Protein AF-A0A6G3XN66-F1 (afdb_monomer_lite)

Sequence (135 aa):
AALAGAGALPFALERETPLRAGLFRVVPEGGTGPHHDVLLLVLHHIAGDEWSVRPLLDDLAAALAARSDGRAPGWAPLPLQYADHTLRQRELLGDEADEDSEISRQVRYWRDQLAGLPAELPLPLDRPRRPDTGH

Organism: NCBI:txid2706086

Radius of gyration: 23.11 Å; chains: 1; bounding box: 53×37×64 Å

Foldseek 3Di:
DVLVVVQPDDDPVVPDDQKDWDKDWAADPPNPDDIDIDIDIHGDVVVHDPVRVVVVVVVVVQQVVQVVVVHGRPDDDDPDDVVNVVVVVDVQQDDCVDCPGNVVVVVVVVCVVCPPPDPDDPDPDPDDDDPPPDD

InterPro domains:
  IPR001242 Condensation domain [PF00668] (10-132)
  IPR023213 Chloramphenicol acetyltransferase-like domain superfamily [G3DSA:3.30.559.10] (1-135)

pLDDT: mean 90.98, std 9.13, range [38.22, 97.94]

Structure (mmCIF, N/CA/C/O backbone):
data_AF-A0A6G3XN66-F1
#
_entry.id   AF-A0A6G3XN66-F1
#
loop_
_atom_site.group_PDB
_atom_site.id
_atom_site.type_symbol
_atom_site.label_atom_id
_atom_site.label_alt_id
_atom_site.label_comp_id
_atom_site.label_asym_id
_atom_site.label_entity_id
_atom_site.label_seq_id
_atom_site.pdbx_PDB_ins_code
_atom_site.Cartn_x
_atom_site.Cartn_y
_atom_site.Cartn_z
_atom_site.occupancy
_atom_site.B_iso_or_equiv
_atom_site.auth_seq_id
_atom_site.auth_comp_id
_atom_site.auth_asym_id
_atom_site.auth_atom_id
_atom_site.pdbx_PDB_model_num
ATOM 1 N N . ALA A 1 1 ? 4.127 10.641 22.731 1.00 71.69 1 ALA A N 1
ATOM 2 C CA . ALA A 1 1 ? 5.328 9.776 22.680 1.00 71.69 1 ALA A CA 1
ATOM 3 C C . ALA A 1 1 ? 4.991 8.342 22.261 1.00 71.69 1 ALA A C 1
ATOM 5 O O . ALA A 1 1 ? 5.472 7.925 21.219 1.00 71.69 1 ALA A O 1
ATOM 6 N N . ALA A 1 2 ? 4.131 7.616 22.993 1.00 84.38 2 ALA A N 1
ATOM 7 C CA . ALA A 1 2 ? 3.803 6.214 22.685 1.00 84.38 2 ALA A CA 1
ATOM 8 C C . ALA A 1 2 ? 3.208 5.994 21.277 1.00 84.38 2 ALA A C 1
ATOM 10 O O . ALA A 1 2 ? 3.689 5.135 20.546 1.00 84.38 2 ALA A O 1
ATOM 11 N N . LEU A 1 3 ? 2.229 6.814 20.871 1.00 87.31 3 LEU A N 1
ATOM 12 C CA . LEU A 1 3 ? 1.602 6.731 19.543 1.00 87.31 3 LEU A CA 1
ATOM 13 C C . LEU A 1 3 ? 2.620 6.916 18.401 1.00 87.31 3 LEU A C 1
ATOM 15 O O . LEU A 1 3 ? 2.692 6.098 17.491 1.00 87.31 3 LEU A O 1
ATOM 19 N N . ALA A 1 4 ? 3.444 7.966 18.482 1.00 87.56 4 ALA A N 1
ATOM 20 C CA . ALA A 1 4 ? 4.479 8.253 17.487 1.00 87.56 4 ALA A CA 1
ATOM 21 C C . ALA A 1 4 ? 5.556 7.156 17.437 1.00 87.56 4 ALA A C 1
ATOM 23 O O . ALA A 1 4 ? 5.979 6.761 16.356 1.00 87.56 4 ALA A O 1
ATOM 24 N N . GLY A 1 5 ? 5.960 6.629 18.599 1.00 90.75 5 GLY A N 1
ATOM 25 C CA . GLY A 1 5 ? 6.906 5.516 18.676 1.00 90.75 5 GLY A CA 1
ATOM 26 C C . GLY A 1 5 ? 6.376 4.259 17.989 1.00 90.75 5 GLY A C 1
ATOM 27 O O . GLY A 1 5 ? 7.099 3.650 17.211 1.00 90.75 5 GLY A O 1
ATOM 28 N N . ALA A 1 6 ? 5.103 3.914 18.205 1.00 90.62 6 ALA A N 1
ATOM 29 C CA . ALA A 1 6 ? 4.475 2.758 17.568 1.00 90.62 6 ALA A CA 1
ATOM 30 C C . ALA A 1 6 ? 4.406 2.882 16.034 1.00 90.62 6 ALA A C 1
ATOM 32 O O . ALA A 1 6 ? 4.607 1.891 15.336 1.00 90.62 6 ALA A O 1
ATOM 33 N N . GLY A 1 7 ? 4.170 4.092 15.513 1.00 91.69 7 GLY A N 1
ATOM 34 C CA . GLY A 1 7 ? 4.138 4.360 14.071 1.00 91.69 7 GLY A CA 1
ATOM 35 C C . GLY A 1 7 ? 5.496 4.247 13.372 1.00 91.69 7 GLY A C 1
ATOM 36 O O . GLY A 1 7 ? 5.545 3.945 12.186 1.00 91.69 7 GLY A O 1
ATOM 37 N N . ALA A 1 8 ? 6.590 4.472 14.102 1.00 93.19 8 ALA A N 1
ATOM 38 C CA . ALA A 1 8 ? 7.945 4.520 13.550 1.00 93.19 8 ALA A CA 1
ATOM 39 C C . ALA A 1 8 ? 8.707 3.189 13.635 1.00 93.19 8 ALA A C 1
ATOM 41 O O . ALA A 1 8 ? 9.845 3.101 13.174 1.00 93.19 8 ALA A O 1
ATOM 42 N N . LEU A 1 9 ? 8.124 2.159 14.254 1.00 93.81 9 LEU A N 1
ATOM 43 C CA . LEU A 1 9 ? 8.779 0.860 14.338 1.00 93.81 9 LEU A CA 1
ATOM 44 C C . LEU A 1 9 ? 8.962 0.280 12.926 1.00 93.81 9 LEU A C 1
ATOM 46 O O . LEU A 1 9 ? 8.034 0.349 12.122 1.00 93.81 9 LEU A O 1
ATOM 50 N N . PRO A 1 10 ? 10.108 -0.336 12.602 1.00 95.31 10 PRO A N 1
ATOM 51 C CA . PRO A 1 10 ? 10.261 -1.046 11.338 1.00 95.31 10 PRO A CA 1
ATOM 52 C C . PRO A 1 10 ? 9.399 -2.318 11.313 1.00 95.31 10 PRO A C 1
ATOM 54 O O . PRO A 1 10 ? 8.885 -2.751 12.352 1.00 95.31 10 PRO A O 1
ATOM 57 N N . PHE A 1 11 ? 9.237 -2.893 10.122 1.00 97.06 11 PHE A N 1
ATOM 58 C CA . PHE A 1 11 ? 8.658 -4.221 9.909 1.00 97.06 11 PHE A CA 1
ATOM 59 C C . PHE A 1 11 ? 9.766 -5.202 9.528 1.00 97.06 11 PHE A C 1
ATOM 61 O O . PHE A 1 11 ? 10.616 -4.870 8.702 1.00 97.06 11 PHE A O 1
ATOM 68 N N . ALA A 1 12 ? 9.727 -6.413 10.079 1.00 96.44 12 ALA A N 1
ATOM 69 C CA . ALA A 1 12 ? 10.514 -7.534 9.567 1.00 96.44 12 ALA A CA 1
ATOM 70 C C . ALA A 1 12 ? 9.669 -8.307 8.540 1.00 96.44 12 ALA A C 1
ATOM 72 O O . ALA A 1 12 ? 8.986 -9.268 8.897 1.00 96.44 12 ALA A O 1
ATOM 73 N N . LEU A 1 13 ? 9.669 -7.856 7.279 1.00 96.25 13 LEU A N 1
ATOM 74 C CA . LEU A 1 13 ? 8.751 -8.318 6.220 1.00 96.25 13 LEU A CA 1
ATOM 75 C C . LEU A 1 13 ? 8.812 -9.827 5.945 1.00 96.25 13 LEU A C 1
ATOM 77 O O . LEU A 1 13 ? 7.858 -10.410 5.444 1.00 96.25 13 LEU A O 1
ATOM 81 N N . GLU A 1 14 ? 9.913 -10.475 6.305 1.00 96.44 14 GLU A N 1
ATOM 82 C CA . GLU A 1 14 ? 10.118 -11.914 6.151 1.00 96.44 14 GLU A CA 1
ATOM 83 C C . GLU A 1 14 ? 9.311 -12.733 7.168 1.00 96.44 14 GLU A C 1
ATOM 85 O O . GLU A 1 14 ? 9.171 -13.946 7.020 1.00 96.44 14 GLU A O 1
ATOM 90 N N . ARG A 1 15 ? 8.843 -12.099 8.249 1.00 95.94 15 ARG A N 1
ATOM 91 C CA . ARG A 1 15 ? 8.218 -12.770 9.401 1.00 95.94 15 ARG A CA 1
ATOM 92 C C . ARG A 1 15 ? 6.941 -12.097 9.894 1.00 95.94 15 ARG A C 1
ATOM 94 O O . ARG A 1 15 ? 6.222 -12.691 10.693 1.00 95.94 15 ARG A O 1
ATOM 101 N N . GLU A 1 16 ? 6.666 -10.876 9.457 1.00 95.06 16 GLU A N 1
ATOM 102 C CA . GLU A 1 16 ? 5.563 -10.060 9.952 1.00 95.06 16 GLU A CA 1
ATOM 103 C C . GLU A 1 16 ? 4.612 -9.682 8.819 1.00 95.06 16 GLU A C 1
ATOM 105 O O . GLU A 1 16 ? 5.032 -9.288 7.732 1.00 95.06 16 GLU A O 1
ATOM 110 N N . THR A 1 17 ? 3.308 -9.738 9.096 1.00 95.19 17 THR A N 1
ATOM 111 C CA . THR A 1 17 ? 2.303 -9.156 8.205 1.00 95.19 17 THR A CA 1
ATOM 112 C C . THR A 1 17 ? 2.563 -7.647 8.083 1.00 95.19 17 THR A C 1
ATOM 114 O O . THR A 1 17 ? 2.724 -6.986 9.113 1.00 95.19 17 THR A O 1
ATOM 117 N N . PRO A 1 18 ? 2.543 -7.063 6.869 1.00 96.00 18 PRO A N 1
ATOM 118 C CA . PRO A 1 18 ? 2.848 -5.648 6.622 1.00 96.00 18 PRO A CA 1
ATOM 119 C C . PRO A 1 18 ? 1.766 -4.670 7.123 1.00 96.00 18 PRO A C 1
ATOM 121 O O . PRO A 1 18 ? 1.623 -3.577 6.588 1.00 96.00 18 PRO A O 1
ATOM 124 N N . LEU A 1 19 ? 1.004 -5.041 8.152 1.00 95.50 19 LEU A N 1
ATOM 125 C CA . LEU A 1 19 ? -0.029 -4.241 8.794 1.00 95.50 19 LEU A CA 1
ATOM 126 C C . LEU A 1 19 ? 0.067 -4.422 10.312 1.00 95.50 19 LEU A C 1
ATOM 128 O O . LEU A 1 19 ? 0.007 -5.543 10.816 1.00 95.50 19 LEU A O 1
ATOM 132 N N . ARG A 1 20 ? 0.158 -3.317 11.053 1.00 95.75 20 ARG A N 1
ATOM 133 C CA . ARG A 1 20 ? 0.030 -3.294 12.518 1.00 95.75 20 ARG A CA 1
ATOM 134 C C . ARG A 1 20 ? -1.127 -2.406 12.933 1.00 95.75 20 ARG A C 1
ATOM 136 O O . ARG A 1 20 ? -1.316 -1.329 12.374 1.00 95.75 20 ARG A O 1
ATOM 143 N N . ALA A 1 21 ? -1.857 -2.849 13.948 1.00 95.19 21 ALA A N 1
ATOM 144 C CA . ALA A 1 21 ? -2.929 -2.092 14.574 1.00 95.19 21 ALA A CA 1
ATOM 145 C C . ALA A 1 21 ? -2.628 -1.892 16.063 1.00 95.19 21 ALA A C 1
ATOM 147 O O . ALA A 1 21 ? -2.185 -2.821 16.738 1.00 95.19 21 ALA A O 1
ATOM 148 N N . GLY A 1 22 ? -2.880 -0.693 16.582 1.00 94.56 22 GLY A N 1
ATOM 149 C CA . GLY A 1 22 ? -2.762 -0.380 18.004 1.00 94.56 22 GLY A CA 1
ATOM 150 C C . GLY A 1 22 ? -3.921 0.494 18.461 1.00 94.56 22 GLY A C 1
ATOM 151 O O . GLY A 1 22 ? -4.225 1.491 17.815 1.00 94.56 22 GLY A O 1
ATOM 152 N N . LEU A 1 23 ? -4.565 0.132 19.569 1.00 94.75 23 LEU A N 1
ATOM 153 C CA . LEU A 1 23 ? -5.616 0.938 20.185 1.00 94.75 23 LEU A CA 1
ATOM 154 C C . LEU A 1 23 ? -5.049 1.647 21.413 1.00 94.75 23 LEU A C 1
ATOM 156 O O . LEU A 1 23 ? -4.586 1.007 22.357 1.00 94.75 23 LEU A O 1
ATOM 160 N N . PHE A 1 24 ? -5.086 2.972 21.394 1.00 93.62 24 PHE A N 1
ATOM 161 C CA . PHE A 1 24 ? -4.539 3.819 22.442 1.00 93.62 24 PHE A CA 1
ATOM 162 C C . PHE A 1 24 ? -5.669 4.554 23.142 1.00 93.62 24 PHE A C 1
ATOM 164 O O . PHE A 1 24 ? -6.408 5.301 22.508 1.00 93.62 24 PHE A O 1
ATOM 171 N N . ARG A 1 25 ? -5.766 4.395 24.460 1.00 91.81 25 ARG A N 1
ATOM 172 C CA . ARG A 1 25 ? -6.661 5.216 25.272 1.00 91.81 25 ARG A CA 1
ATOM 173 C C . ARG A 1 25 ? -5.987 6.534 25.619 1.00 91.81 25 ARG A C 1
ATOM 175 O O . ARG A 1 25 ? -4.914 6.549 26.220 1.00 91.81 25 ARG A O 1
ATOM 182 N N . VAL A 1 26 ? -6.639 7.632 25.271 1.00 89.88 26 VAL A N 1
ATOM 183 C CA . VAL A 1 26 ? -6.216 8.995 25.578 1.00 89.88 26 VAL A CA 1
ATOM 184 C C . VAL A 1 26 ? -7.018 9.489 26.775 1.00 89.88 26 VAL A C 1
ATOM 186 O O . VAL A 1 26 ? -8.241 9.626 26.724 1.00 89.88 26 VAL A O 1
ATOM 189 N N . VAL A 1 27 ? -6.303 9.733 27.870 1.00 87.56 27 VAL A N 1
ATOM 190 C CA . VAL A 1 27 ? -6.847 10.227 29.136 1.00 87.56 27 VAL A CA 1
ATOM 191 C C . VAL A 1 27 ? -6.464 11.703 29.276 1.00 87.56 27 VAL A C 1
ATOM 193 O O . VAL A 1 27 ? -5.293 12.022 29.065 1.00 87.56 27 VAL A O 1
ATOM 196 N N . PRO A 1 28 ? -7.406 12.603 29.611 1.00 84.56 28 PRO A N 1
ATOM 197 C CA . PRO A 1 28 ? -7.084 14.007 29.830 1.00 84.56 28 PRO A CA 1
ATOM 198 C C . PRO A 1 28 ? -6.147 14.186 31.029 1.00 84.56 28 PRO A C 1
ATOM 200 O O . PRO A 1 28 ? -6.213 13.441 32.013 1.00 84.56 28 PRO A O 1
ATOM 203 N N . GLU A 1 29 ? -5.279 15.195 30.954 1.00 80.44 29 GLU A N 1
ATOM 204 C CA . GLU A 1 29 ? -4.406 15.566 32.067 1.00 80.44 29 GLU A CA 1
ATOM 205 C C . GLU A 1 29 ? -5.251 15.913 33.301 1.00 80.44 29 GLU A C 1
ATOM 207 O O . GLU A 1 29 ? -6.192 16.699 33.230 1.00 80.44 29 GLU A O 1
ATOM 212 N N . GLY A 1 30 ? -4.945 15.276 34.434 1.00 82.38 30 GLY A N 1
ATOM 213 C CA . GLY A 1 30 ? -5.728 15.394 35.669 1.00 82.38 30 GLY A CA 1
ATOM 214 C C . GLY A 1 30 ? -6.810 14.323 35.862 1.00 82.38 30 GLY A C 1
ATOM 215 O O . GLY A 1 30 ? -7.388 14.250 36.942 1.00 82.38 30 GLY A O 1
ATOM 216 N N . GLY A 1 31 ? -7.061 13.453 34.874 1.00 79.00 31 GLY A N 1
ATOM 217 C CA . GLY A 1 31 ? -7.935 12.276 35.015 1.00 79.00 31 GLY A CA 1
ATOM 218 C C . GLY A 1 31 ? -9.436 12.574 35.107 1.00 79.00 31 GLY A C 1
ATOM 219 O O . GLY A 1 31 ? -10.242 11.649 35.175 1.00 79.00 31 GLY A O 1
ATOM 220 N N . THR A 1 32 ? -9.828 13.846 35.077 1.00 76.56 32 THR A N 1
ATOM 221 C CA . THR A 1 32 ? -11.216 14.307 35.121 1.00 76.56 32 THR A CA 1
ATOM 222 C C . THR A 1 32 ? -11.650 14.800 33.743 1.00 76.56 32 THR A C 1
ATOM 224 O O . THR A 1 32 ? -11.349 15.913 33.326 1.00 76.56 32 THR A O 1
ATOM 227 N N . GLY A 1 33 ? -12.364 13.949 33.005 1.00 77.19 33 GLY A N 1
ATOM 228 C CA . GLY A 1 33 ? -12.918 14.275 31.691 1.00 77.19 33 GLY A CA 1
ATOM 229 C C . GLY A 1 33 ? -13.187 13.026 30.849 1.00 77.19 33 GLY A C 1
ATOM 230 O O . GLY A 1 33 ? -12.765 11.932 31.230 1.00 77.19 33 GLY A O 1
ATOM 231 N N . PRO A 1 34 ? -13.895 13.162 29.715 1.00 82.50 34 PRO A N 1
ATOM 232 C CA . PRO A 1 34 ? -14.121 12.047 28.806 1.00 82.50 34 PRO A CA 1
ATOM 233 C C . PRO A 1 34 ? -12.790 11.527 28.250 1.00 82.50 34 PRO A C 1
ATOM 235 O O . PRO A 1 34 ? -11.873 12.295 27.957 1.00 82.50 34 PRO A O 1
ATOM 238 N N . HIS A 1 35 ? -12.683 10.209 28.112 1.00 83.50 35 HIS A N 1
ATOM 239 C CA . HIS A 1 35 ? -11.574 9.576 27.406 1.00 83.50 35 HIS A CA 1
ATOM 240 C C . HIS A 1 35 ? -11.908 9.450 25.922 1.00 83.50 35 HIS A C 1
ATOM 242 O O . HIS A 1 35 ? -13.073 9.295 25.551 1.00 83.50 35 HIS A O 1
ATOM 248 N N . HIS A 1 36 ? -10.875 9.464 25.087 1.00 88.88 36 HIS A N 1
ATOM 249 C CA . HIS A 1 36 ? -10.989 9.153 23.667 1.00 88.88 36 HIS A CA 1
ATOM 250 C C . HIS A 1 36 ? -10.089 7.970 23.343 1.00 88.88 36 HIS A C 1
ATOM 252 O O . HIS A 1 36 ? -8.974 7.889 23.850 1.00 88.88 36 HIS A O 1
ATOM 258 N N . ASP A 1 37 ? -10.555 7.065 22.493 1.00 91.31 37 ASP A N 1
ATOM 259 C CA . ASP A 1 37 ? -9.726 5.978 21.989 1.00 91.31 37 ASP A CA 1
ATOM 260 C C . ASP A 1 37 ? -9.228 6.335 20.578 1.00 91.31 37 ASP A C 1
ATOM 262 O O . ASP A 1 37 ? -9.968 6.872 19.753 1.00 91.31 37 ASP A O 1
ATOM 266 N N . VAL A 1 38 ? -7.954 6.057 20.309 1.00 93.81 38 VAL A N 1
ATOM 267 C CA . VAL A 1 38 ? -7.284 6.295 19.026 1.00 93.81 38 VAL A CA 1
ATOM 268 C C . VAL A 1 38 ? -6.853 4.956 18.453 1.00 93.81 38 VAL A C 1
ATOM 270 O O . VAL A 1 38 ? -6.043 4.252 19.057 1.00 93.81 38 VAL A O 1
ATOM 273 N N . LEU A 1 39 ? -7.367 4.617 17.272 1.00 94.25 39 LEU A N 1
ATOM 274 C CA . LEU A 1 39 ? -6.898 3.473 16.499 1.00 94.25 39 LEU A CA 1
ATOM 275 C C . LEU A 1 39 ? -5.766 3.917 15.566 1.00 94.25 39 LEU A C 1
ATOM 277 O O . LEU A 1 39 ? -5.974 4.719 14.660 1.00 94.25 39 LEU A O 1
ATOM 281 N N . LEU A 1 40 ? -4.575 3.373 15.786 1.00 94.94 40 LEU A N 1
ATOM 282 C CA . LEU A 1 40 ? -3.437 3.484 14.885 1.00 94.94 40 LEU A CA 1
ATOM 283 C C . LEU A 1 40 ? -3.420 2.275 13.952 1.00 94.94 40 LEU A C 1
ATOM 285 O O . LEU A 1 40 ? -3.386 1.142 14.429 1.00 94.94 40 LEU A O 1
ATOM 289 N N . LEU A 1 41 ? -3.367 2.524 12.647 1.00 95.06 41 LEU A N 1
ATOM 290 C CA . LEU A 1 41 ? -3.050 1.524 11.633 1.00 95.06 41 LEU A CA 1
ATOM 291 C C . LEU A 1 41 ? -1.758 1.943 10.938 1.00 95.06 41 LEU A C 1
ATOM 293 O O . LEU A 1 41 ? -1.649 3.070 10.462 1.00 95.06 41 LEU A O 1
ATOM 297 N N . VAL A 1 42 ? -0.785 1.040 10.894 1.00 95.38 42 VAL A N 1
ATOM 298 C CA . VAL A 1 42 ? 0.477 1.230 10.177 1.00 95.38 42 VAL A CA 1
ATOM 299 C C . VAL A 1 42 ? 0.533 0.174 9.088 1.00 95.38 42 VAL A C 1
ATOM 301 O O . VAL A 1 42 ? 0.612 -1.013 9.399 1.00 95.38 42 VAL A O 1
ATOM 304 N N . LEU A 1 43 ? 0.477 0.604 7.832 1.00 95.31 43 LEU A N 1
ATOM 305 C CA . LEU A 1 43 ? 0.584 -0.249 6.652 1.00 95.31 43 LEU A CA 1
ATOM 306 C C . LEU A 1 43 ? 1.949 -0.010 6.006 1.00 95.31 43 LEU A C 1
ATOM 308 O O . LEU A 1 43 ? 2.323 1.133 5.750 1.00 95.31 43 LEU A O 1
ATOM 312 N N . HIS A 1 44 ? 2.707 -1.074 5.763 1.00 95.62 44 HIS A N 1
ATOM 313 C CA . HIS A 1 44 ? 3.936 -0.973 4.988 1.00 95.62 44 HIS A CA 1
ATOM 314 C C . HIS A 1 44 ? 3.584 -0.769 3.5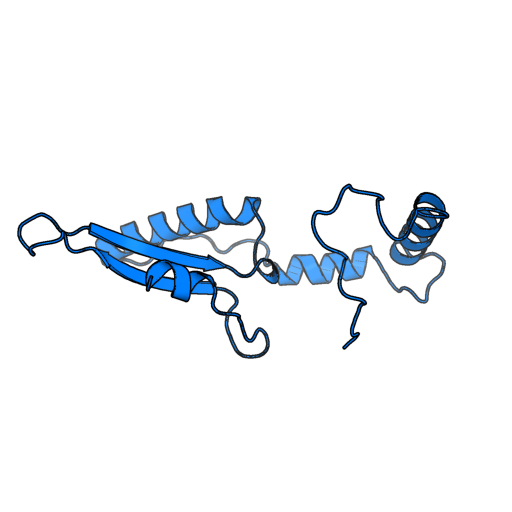08 1.00 95.62 44 HIS A C 1
ATOM 316 O O . HIS A 1 44 ? 2.787 -1.532 2.963 1.00 95.62 44 HIS A O 1
ATOM 322 N N . HIS A 1 45 ? 4.224 0.196 2.837 1.00 95.06 45 HIS A N 1
ATOM 323 C CA . HIS A 1 45 ? 3.921 0.563 1.442 1.00 95.06 45 HIS A CA 1
ATOM 324 C C . HIS A 1 45 ? 4.060 -0.585 0.422 1.00 95.06 45 HIS A C 1
ATOM 326 O O . HIS A 1 45 ? 3.522 -0.517 -0.675 1.00 95.06 45 HIS A O 1
ATOM 332 N N . ILE A 1 46 ? 4.740 -1.676 0.788 1.00 95.06 46 ILE A N 1
ATOM 333 C CA . ILE A 1 46 ? 4.810 -2.898 -0.036 1.00 95.06 46 ILE A CA 1
ATOM 334 C C . ILE A 1 46 ? 3.439 -3.564 -0.242 1.00 95.06 46 ILE A C 1
ATOM 336 O O . ILE A 1 46 ? 3.249 -4.286 -1.213 1.00 95.06 46 ILE A O 1
ATOM 340 N N . ALA A 1 47 ? 2.503 -3.355 0.689 1.00 94.12 47 ALA A N 1
ATOM 341 C CA . ALA A 1 47 ? 1.196 -4.008 0.711 1.00 94.12 47 ALA A CA 1
ATOM 342 C C . ALA A 1 47 ? 0.033 -3.052 0.427 1.00 94.12 47 ALA A C 1
ATOM 344 O O . ALA A 1 47 ? -1.117 -3.485 0.395 1.00 94.12 47 ALA A O 1
ATOM 345 N N . GLY A 1 48 ? 0.313 -1.765 0.236 1.00 92.50 48 GLY A N 1
ATOM 346 C CA . GLY A 1 48 ? -0.694 -0.791 -0.143 1.00 92.50 48 GLY A CA 1
ATOM 347 C C . GLY A 1 48 ? -0.093 0.564 -0.462 1.00 92.50 48 GLY A C 1
ATOM 348 O O . GLY A 1 48 ? 0.940 0.967 0.068 1.00 92.50 48 GLY A O 1
ATOM 349 N N . ASP A 1 49 ? -0.785 1.262 -1.339 1.00 93.31 49 ASP A N 1
ATOM 350 C CA . ASP A 1 49 ? -0.494 2.616 -1.774 1.00 93.31 49 ASP A CA 1
ATOM 351 C C . ASP A 1 49 ? -1.537 3.592 -1.210 1.00 93.31 49 ASP A C 1
ATOM 353 O O . ASP A 1 49 ? -2.417 3.238 -0.416 1.00 93.31 49 ASP A O 1
ATOM 357 N N . GLU A 1 50 ? -1.450 4.848 -1.626 1.00 89.44 50 GLU A N 1
ATOM 358 C CA . GLU A 1 50 ? -2.377 5.901 -1.230 1.00 89.44 50 GLU A CA 1
ATOM 359 C C . GLU A 1 50 ? -3.818 5.596 -1.664 1.00 89.44 50 GLU A C 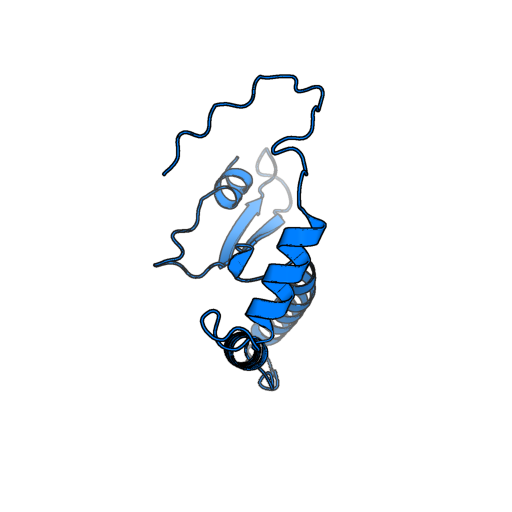1
ATOM 361 O O . GLU A 1 50 ? -4.765 5.993 -0.980 1.00 89.44 50 GLU A O 1
ATOM 366 N N . TRP A 1 51 ? -4.003 4.858 -2.765 1.00 91.50 51 TRP A N 1
ATOM 367 C CA . TRP A 1 51 ? -5.328 4.445 -3.227 1.00 91.50 51 TRP A CA 1
ATOM 368 C C . TRP A 1 51 ? -5.919 3.362 -2.323 1.00 91.50 51 TRP A C 1
ATOM 370 O O . TRP A 1 51 ? -7.118 3.369 -2.045 1.00 91.50 51 TRP A O 1
ATOM 380 N N . SER A 1 52 ? -5.077 2.466 -1.813 1.00 91.62 52 SER A N 1
ATOM 381 C CA . SER A 1 52 ? -5.450 1.330 -0.967 1.00 91.62 52 SER A CA 1
ATOM 382 C C . SER A 1 52 ? -5.934 1.738 0.430 1.00 91.62 52 SER A C 1
ATOM 384 O O . SER A 1 52 ? -6.660 0.981 1.076 1.00 91.62 52 SER A O 1
ATOM 386 N N . VAL A 1 53 ? -5.603 2.946 0.902 1.00 89.88 53 VAL A N 1
ATOM 387 C CA . VAL A 1 53 ? -6.013 3.420 2.238 1.00 89.88 53 VAL A CA 1
ATOM 388 C C . VAL A 1 53 ? -7.531 3.543 2.358 1.00 89.88 53 VAL A C 1
ATOM 390 O O . VAL A 1 53 ? -8.109 3.139 3.366 1.00 89.88 53 VAL A O 1
ATOM 393 N N . ARG A 1 54 ? -8.200 4.092 1.339 1.00 92.00 54 ARG A N 1
ATOM 394 C CA . ARG A 1 54 ? -9.653 4.288 1.378 1.00 92.00 54 ARG A CA 1
ATOM 395 C C . ARG A 1 54 ? -10.443 2.969 1.480 1.00 92.00 54 ARG A C 1
ATOM 397 O O . ARG A 1 54 ? -11.216 2.860 2.431 1.00 92.00 54 ARG A O 1
ATOM 404 N N . PRO A 1 55 ? -10.263 1.973 0.587 1.00 94.06 55 PRO A N 1
ATOM 405 C CA . PRO A 1 55 ? -10.983 0.706 0.684 1.00 94.06 55 PRO A CA 1
ATOM 406 C C . PRO A 1 55 ? -10.663 -0.045 1.982 1.00 94.06 55 PRO A C 1
ATOM 408 O O . PRO A 1 55 ? -11.572 -0.602 2.584 1.00 94.06 55 PRO A O 1
ATOM 411 N N . LEU A 1 56 ? -9.423 0.024 2.487 1.00 93.44 56 LEU A N 1
ATOM 412 C CA . LEU A 1 56 ? -9.070 -0.556 3.787 1.00 93.44 56 LEU A CA 1
ATOM 413 C C . LEU A 1 56 ? -9.925 0.012 4.932 1.00 93.44 56 LEU A C 1
ATOM 415 O O . LEU A 1 56 ? -10.399 -0.737 5.788 1.00 93.44 56 LEU A O 1
ATOM 419 N N . LEU A 1 57 ? -10.104 1.334 4.974 1.00 94.50 57 LEU A N 1
ATOM 420 C CA . LEU A 1 57 ? -10.896 1.988 6.017 1.00 94.50 57 LEU A CA 1
ATOM 421 C C . LEU A 1 57 ? -12.397 1.723 5.857 1.00 94.50 57 LEU A C 1
ATOM 423 O O . LEU A 1 57 ? -13.080 1.521 6.862 1.00 94.50 57 LEU A O 1
ATOM 427 N N . ASP A 1 58 ? -12.897 1.693 4.621 1.00 94.75 58 ASP A N 1
ATOM 428 C CA . ASP A 1 58 ? -14.298 1.379 4.332 1.00 94.75 58 ASP A CA 1
ATOM 429 C C . ASP A 1 58 ? -14.628 -0.072 4.745 1.00 94.75 58 ASP A C 1
ATOM 431 O O . ASP A 1 58 ? -15.623 -0.311 5.439 1.00 94.75 58 ASP A O 1
ATOM 435 N N . ASP A 1 59 ? -13.751 -1.030 4.427 1.00 95.38 59 ASP A N 1
ATOM 436 C CA . ASP A 1 59 ? -13.878 -2.425 4.858 1.00 95.38 59 ASP A CA 1
ATOM 437 C C . ASP A 1 59 ? -13.780 -2.543 6.383 1.00 95.38 59 ASP A C 1
ATOM 439 O O . ASP A 1 59 ? -14.607 -3.198 7.022 1.00 95.38 59 ASP A O 1
ATOM 443 N N . LEU A 1 60 ? -12.833 -1.854 7.021 1.00 95.56 60 LEU A N 1
ATOM 444 C CA . LEU A 1 60 ? -12.740 -1.859 8.479 1.00 95.56 60 LEU A CA 1
ATOM 445 C C . LEU A 1 60 ? -14.023 -1.329 9.136 1.00 95.56 60 LEU A C 1
ATOM 447 O O . LEU A 1 60 ? -14.522 -1.941 10.082 1.00 95.56 60 LEU A O 1
ATOM 451 N N . ALA A 1 61 ? -14.586 -0.232 8.628 1.00 95.06 61 ALA A N 1
ATOM 452 C CA . ALA A 1 61 ? -15.836 0.327 9.133 1.00 95.06 61 ALA A CA 1
ATOM 453 C C . ALA A 1 61 ? -17.006 -0.657 8.966 1.00 95.06 61 ALA A C 1
ATOM 455 O O . ALA A 1 61 ? -17.761 -0.891 9.915 1.00 95.06 61 ALA A O 1
ATOM 456 N N . ALA A 1 62 ? -17.126 -1.293 7.796 1.00 96.19 62 ALA A N 1
ATOM 457 C CA . ALA A 1 62 ? -18.142 -2.312 7.540 1.00 96.19 62 ALA A CA 1
ATOM 458 C C . ALA A 1 62 ? -17.992 -3.523 8.477 1.00 96.19 62 ALA A C 1
ATOM 460 O O . ALA A 1 62 ? -18.984 -4.044 9.000 1.00 96.19 62 ALA A O 1
ATOM 461 N N . ALA A 1 63 ? -16.753 -3.951 8.732 1.00 96.75 63 ALA A N 1
ATOM 462 C CA . ALA A 1 63 ? -16.467 -5.053 9.633 1.00 96.75 63 ALA A CA 1
ATOM 463 C C . ALA A 1 63 ? -16.790 -4.709 11.091 1.00 96.75 63 ALA A C 1
ATOM 465 O O . ALA A 1 63 ? -17.416 -5.516 11.779 1.00 96.75 63 ALA A O 1
ATOM 466 N N . LEU A 1 64 ? -16.421 -3.511 11.553 1.00 95.00 64 LEU A N 1
ATOM 467 C CA . LEU A 1 64 ? -16.734 -3.032 12.900 1.00 95.00 64 LEU A CA 1
ATOM 468 C C . LEU A 1 64 ? -18.246 -2.934 13.131 1.00 95.00 64 LEU A C 1
ATOM 470 O O . LEU A 1 64 ? -18.729 -3.382 14.173 1.00 95.00 64 LEU A O 1
ATOM 474 N N . ALA A 1 65 ? -19.004 -2.429 12.153 1.00 95.94 65 ALA A N 1
ATOM 475 C CA . ALA A 1 65 ? -20.463 -2.366 12.232 1.00 95.94 65 ALA A CA 1
ATOM 476 C C . ALA A 1 65 ? -21.081 -3.771 12.328 1.00 95.94 65 ALA A C 1
ATOM 478 O O . ALA A 1 65 ? -21.859 -4.051 13.235 1.00 95.94 65 ALA A O 1
ATOM 479 N N . ALA A 1 66 ? -20.672 -4.696 11.452 1.00 97.00 66 ALA A N 1
ATOM 480 C CA . ALA A 1 66 ? -21.171 -6.070 11.482 1.00 97.00 66 ALA A CA 1
ATOM 481 C C . ALA A 1 66 ? -20.841 -6.793 12.797 1.00 97.00 66 ALA A C 1
ATOM 483 O O . ALA A 1 66 ? -21.685 -7.494 13.354 1.00 97.00 66 ALA A O 1
ATOM 484 N N . ARG A 1 67 ? -19.625 -6.606 13.317 1.00 96.56 67 ARG A N 1
ATOM 485 C CA . ARG A 1 67 ? -19.192 -7.244 14.564 1.00 96.56 67 ARG A CA 1
ATOM 486 C C . ARG A 1 67 ? -19.876 -6.656 15.795 1.00 96.56 67 ARG A C 1
ATOM 488 O O . ARG A 1 67 ? -20.143 -7.413 16.723 1.00 96.56 67 ARG A O 1
ATOM 495 N N . SER A 1 68 ? -20.220 -5.368 15.781 1.00 96.88 68 SER A N 1
ATOM 496 C CA . SER A 1 68 ? -21.024 -4.733 16.839 1.00 96.88 68 SER A CA 1
ATOM 497 C C . SER A 1 68 ? -22.429 -5.336 16.950 1.00 96.88 68 SER A C 1
ATOM 499 O O . SER A 1 68 ? -22.965 -5.441 18.048 1.00 96.88 68 SER A O 1
ATOM 501 N N . ASP A 1 69 ? -22.976 -5.827 15.835 1.00 96.25 69 ASP A N 1
ATOM 502 C CA . ASP A 1 69 ? -24.254 -6.548 15.780 1.00 96.25 69 ASP A CA 1
ATOM 503 C C . ASP A 1 69 ? -24.111 -8.065 16.055 1.00 96.25 69 ASP A C 1
ATOM 505 O O . ASP A 1 69 ? -25.060 -8.828 15.875 1.00 96.25 69 ASP A O 1
ATOM 509 N N . GLY A 1 70 ? -22.917 -8.550 16.422 1.00 96.81 70 GLY A N 1
ATOM 510 C CA . GLY A 1 70 ? -22.664 -9.972 16.689 1.00 96.81 70 GLY A CA 1
ATOM 511 C C . GLY A 1 70 ? -22.621 -10.873 15.447 1.00 96.81 70 GLY A C 1
ATOM 512 O O . GLY A 1 70 ? -22.652 -12.097 15.571 1.00 96.81 70 GLY A O 1
ATOM 513 N N . ARG A 1 71 ? -22.524 -10.301 14.242 1.00 97.12 71 ARG A N 1
ATOM 514 C CA . ARG A 1 71 ? -22.495 -11.036 12.964 1.00 97.12 71 ARG A CA 1
ATOM 515 C C . ARG A 1 71 ? -21.150 -10.896 12.251 1.00 97.12 71 ARG A C 1
ATOM 517 O O . ARG A 1 71 ? -20.280 -10.116 12.635 1.00 97.12 71 ARG A O 1
ATOM 524 N N . ALA A 1 72 ? -20.940 -11.712 11.222 1.00 94.56 72 ALA A N 1
ATOM 525 C CA . ALA A 1 72 ? -19.781 -11.584 10.341 1.00 94.56 72 ALA A CA 1
ATOM 526 C C . ALA A 1 72 ? -20.005 -10.505 9.263 1.00 94.56 72 ALA A C 1
ATOM 528 O O . ALA A 1 72 ? -21.157 -10.266 8.885 1.00 94.56 72 ALA A O 1
ATOM 529 N N . PRO A 1 73 ? -18.936 -9.857 8.758 1.00 94.12 73 PRO A N 1
ATOM 530 C CA . PRO A 1 73 ? -19.027 -8.995 7.582 1.00 94.12 73 PRO A CA 1
ATOM 531 C C . PRO A 1 73 ? -19.510 -9.813 6.375 1.00 94.12 73 PRO A C 1
ATOM 533 O O . PRO A 1 73 ? -19.038 -10.925 6.151 1.00 94.12 73 PRO A O 1
ATOM 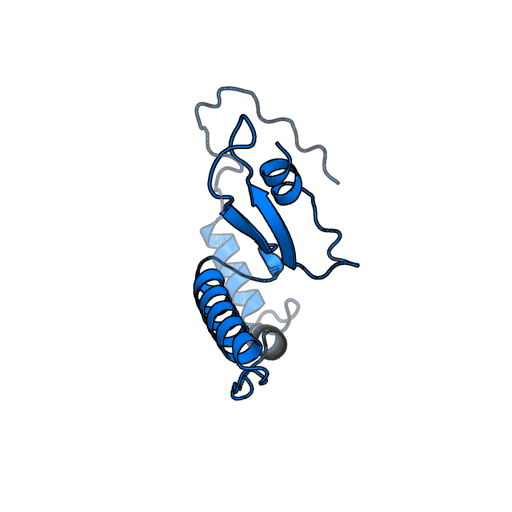536 N N . GLY A 1 74 ? -20.470 -9.281 5.619 1.00 92.19 74 GLY A N 1
ATOM 537 C CA . GLY A 1 74 ? -21.121 -9.974 4.501 1.00 92.19 74 GLY A CA 1
ATOM 538 C C . GLY A 1 74 ? -20.496 -9.652 3.145 1.00 92.19 74 GLY A C 1
ATOM 539 O O . GLY A 1 74 ? -21.214 -9.240 2.239 1.00 92.19 74 GLY A O 1
ATOM 540 N N . TRP A 1 75 ? -19.173 -9.757 3.017 1.00 92.31 75 TRP A N 1
ATOM 541 C CA . TRP A 1 75 ? -18.482 -9.422 1.770 1.00 92.31 75 TRP A CA 1
ATOM 542 C C . TRP A 1 75 ? -18.590 -10.538 0.736 1.00 92.31 75 TRP A C 1
ATOM 544 O O . TRP A 1 75 ? -18.479 -11.721 1.061 1.00 92.31 75 TRP A O 1
ATOM 554 N N . ALA A 1 76 ? -18.755 -10.147 -0.526 1.00 91.00 76 ALA A N 1
ATOM 555 C CA . ALA A 1 76 ? -18.488 -11.049 -1.631 1.00 91.00 76 ALA A CA 1
ATOM 556 C C . ALA A 1 76 ? -16.964 -11.245 -1.755 1.00 91.00 76 ALA A C 1
ATOM 558 O O . ALA A 1 76 ? -16.221 -10.274 -1.585 1.00 91.00 76 ALA A O 1
ATOM 559 N N . PRO A 1 77 ? -16.481 -12.461 -2.058 1.00 89.94 77 PRO A N 1
ATOM 560 C CA . PRO A 1 77 ? -15.070 -12.677 -2.346 1.00 89.94 77 PRO A CA 1
ATOM 561 C C . PRO A 1 77 ? -14.597 -11.755 -3.474 1.00 89.94 77 PRO A C 1
ATOM 563 O O . PRO A 1 77 ? -15.294 -11.597 -4.479 1.00 89.94 77 PRO A O 1
ATOM 566 N N . LEU A 1 78 ? -13.411 -11.162 -3.319 1.00 91.00 78 LEU A N 1
ATOM 567 C CA . LEU A 1 78 ? -12.815 -10.363 -4.386 1.00 91.00 78 LEU A CA 1
ATOM 568 C C . LEU A 1 78 ? -12.526 -11.269 -5.594 1.00 91.00 78 LEU A C 1
ATOM 570 O O . LEU A 1 78 ? -11.931 -12.335 -5.414 1.00 91.00 78 L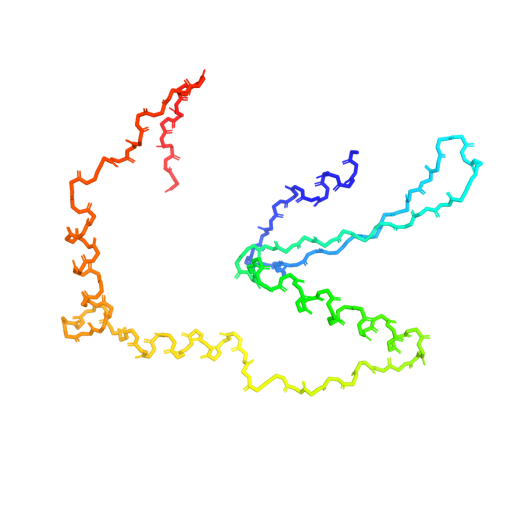EU A O 1
ATOM 574 N N . PRO A 1 79 ? -12.899 -10.856 -6.818 1.00 90.19 79 PRO A N 1
ATOM 575 C CA . PRO A 1 79 ? -12.709 -11.674 -8.015 1.00 90.19 79 PRO A CA 1
ATOM 576 C C . PRO A 1 79 ? -11.233 -11.843 -8.395 1.00 90.19 79 PRO A C 1
ATOM 578 O O . PRO A 1 79 ? -10.909 -12.725 -9.183 1.00 90.19 79 PRO A O 1
ATOM 581 N N . LEU A 1 80 ? -10.358 -10.982 -7.868 1.00 90.75 80 LEU A N 1
ATOM 582 C CA . LEU A 1 80 ? -8.916 -11.003 -8.080 1.00 90.75 80 LEU A CA 1
ATOM 583 C C . LEU A 1 80 ? -8.203 -10.723 -6.761 1.00 90.75 80 LEU A C 1
ATOM 585 O O . LEU A 1 80 ? -8.620 -9.861 -5.985 1.00 90.75 80 LEU A O 1
ATOM 589 N N . GLN A 1 81 ? -7.108 -11.437 -6.540 1.00 93.25 81 GLN A N 1
ATOM 590 C CA . GLN A 1 81 ? -6.145 -11.183 -5.480 1.00 93.25 81 GLN A CA 1
ATOM 591 C C . GLN A 1 81 ? -4.906 -10.492 -6.054 1.00 93.25 81 GLN A C 1
ATOM 593 O O . GLN A 1 81 ? -4.620 -10.564 -7.250 1.00 93.25 81 GLN A O 1
ATOM 598 N N . TYR A 1 82 ? -4.112 -9.857 -5.189 1.00 92.06 82 TYR A N 1
ATOM 599 C CA . TYR A 1 82 ? -2.854 -9.236 -5.617 1.00 92.06 82 TYR A CA 1
ATOM 600 C C . TYR A 1 82 ? -1.882 -10.255 -6.242 1.00 92.06 82 TYR A C 1
ATOM 602 O O . TYR A 1 82 ? -1.164 -9.928 -7.182 1.00 92.06 82 TYR A O 1
ATOM 610 N N . ALA A 1 83 ? -1.916 -11.517 -5.798 1.00 93.44 83 ALA A N 1
ATOM 611 C CA . ALA A 1 83 ? -1.145 -12.601 -6.411 1.00 93.44 83 ALA A CA 1
ATOM 612 C C . ALA A 1 83 ? -1.518 -12.843 -7.887 1.00 93.44 83 ALA A C 1
ATOM 614 O O . ALA A 1 83 ? -0.647 -13.113 -8.709 1.00 93.44 83 ALA A O 1
ATOM 615 N N . ASP A 1 84 ? -2.794 -12.691 -8.252 1.00 94.25 84 ASP A N 1
ATOM 616 C CA . ASP A 1 84 ? -3.227 -12.831 -9.647 1.00 94.25 84 ASP A CA 1
ATOM 617 C C . ASP A 1 84 ? -2.692 -11.674 -10.498 1.00 94.25 84 ASP A C 1
ATOM 619 O O . ASP A 1 84 ? -2.284 -11.867 -11.644 1.00 94.25 84 ASP A O 1
ATOM 623 N N . HIS A 1 85 ? -2.653 -10.466 -9.922 1.00 90.38 85 HIS A N 1
ATOM 624 C CA . HIS A 1 85 ? -2.039 -9.308 -10.565 1.00 90.38 85 HIS A CA 1
ATOM 625 C C . HIS A 1 85 ? -0.545 -9.542 -10.819 1.00 90.38 85 HIS A C 1
ATOM 627 O O . HIS A 1 85 ? -0.081 -9.292 -11.929 1.00 90.38 85 HIS A O 1
ATOM 633 N N . THR A 1 86 ? 0.216 -10.023 -9.830 1.00 92.69 86 THR A N 1
ATOM 634 C CA . THR A 1 86 ? 1.669 -10.219 -9.984 1.00 92.69 86 THR A CA 1
ATOM 635 C C . THR A 1 86 ? 2.005 -11.324 -10.983 1.00 92.69 86 THR A C 1
ATOM 637 O O . THR A 1 86 ? 2.928 -11.163 -11.782 1.00 92.69 86 THR A O 1
ATOM 640 N N . LEU A 1 87 ? 1.230 -12.411 -11.009 1.00 95.00 87 LEU A N 1
ATOM 641 C CA . LEU A 1 87 ? 1.381 -13.461 -12.017 1.00 95.00 87 LEU A CA 1
ATOM 642 C C . LEU A 1 87 ? 1.087 -12.934 -13.424 1.00 95.00 87 LEU A C 1
ATOM 644 O O . LEU A 1 87 ? 1.918 -13.102 -14.316 1.00 95.00 87 LEU A O 1
ATOM 648 N N . ARG A 1 88 ? -0.026 -12.210 -13.602 1.00 94.00 88 ARG A N 1
ATOM 649 C CA . ARG A 1 88 ? -0.365 -11.577 -14.884 1.00 94.00 88 ARG A CA 1
ATOM 650 C C . ARG A 1 88 ? 0.700 -10.575 -15.322 1.00 94.00 88 ARG A C 1
ATOM 652 O O . ARG A 1 88 ? 1.046 -10.531 -16.495 1.00 94.00 88 ARG A O 1
ATOM 659 N N . GLN A 1 89 ? 1.220 -9.763 -14.404 1.00 94.94 89 GLN A N 1
ATOM 660 C CA . GLN A 1 89 ? 2.272 -8.798 -14.717 1.00 94.94 89 GLN A CA 1
ATOM 661 C C . GLN A 1 89 ? 3.522 -9.505 -15.248 1.00 94.94 89 GLN A C 1
ATOM 663 O O . GLN A 1 89 ? 4.069 -9.082 -16.262 1.00 94.94 89 GLN A O 1
ATOM 668 N N . ARG A 1 90 ? 3.942 -10.603 -14.608 1.00 93.88 90 ARG A N 1
ATOM 669 C CA . ARG A 1 90 ? 5.081 -11.404 -15.068 1.00 93.88 90 ARG A CA 1
ATOM 670 C C . ARG A 1 90 ? 4.840 -11.999 -16.456 1.00 93.88 90 ARG A C 1
ATOM 672 O O . ARG A 1 90 ? 5.729 -11.953 -17.295 1.00 93.88 90 ARG A O 1
ATOM 679 N N . GLU A 1 91 ? 3.646 -12.532 -16.702 1.00 94.62 91 GLU A N 1
ATOM 680 C CA . GLU A 1 91 ? 3.266 -13.076 -18.013 1.00 94.62 91 GLU A CA 1
ATOM 681 C C . GLU A 1 91 ? 3.279 -12.008 -19.112 1.00 94.62 91 GLU A C 1
ATOM 683 O O . GLU A 1 91 ? 3.783 -12.260 -20.202 1.00 94.62 91 GLU A O 1
ATOM 688 N N . LEU A 1 92 ? 2.756 -10.813 -18.822 1.00 95.06 92 LEU A N 1
ATOM 689 C CA . LEU A 1 92 ? 2.723 -9.694 -19.767 1.00 95.06 92 LEU A CA 1
ATOM 690 C C . LEU A 1 92 ? 4.118 -9.148 -20.082 1.00 95.06 92 LEU A C 1
ATOM 692 O O . LEU A 1 92 ? 4.375 -8.758 -21.217 1.00 95.06 92 LEU A O 1
ATOM 696 N N . LEU A 1 93 ? 4.992 -9.081 -19.078 1.00 95.88 93 LEU A N 1
ATOM 697 C CA . LEU A 1 93 ? 6.351 -8.564 -19.228 1.00 95.88 93 LEU A CA 1
ATOM 698 C C . LEU A 1 93 ? 7.263 -9.545 -19.976 1.00 95.88 93 LEU A C 1
ATOM 700 O O . LEU A 1 93 ? 8.106 -9.109 -20.759 1.00 95.88 93 LEU A O 1
ATOM 704 N N . GLY A 1 94 ? 7.058 -10.851 -19.795 1.00 95.50 94 GLY A N 1
ATOM 705 C CA . GLY A 1 94 ? 7.878 -11.882 -20.425 1.00 95.50 94 GLY A CA 1
ATOM 706 C C . GLY A 1 94 ? 9.253 -12.034 -19.767 1.00 95.50 94 GLY A C 1
ATOM 707 O O . GLY A 1 94 ? 9.438 -11.692 -18.599 1.00 95.50 94 GLY A O 1
ATOM 708 N N . ASP A 1 95 ? 10.204 -12.599 -20.511 1.00 93.88 95 ASP A N 1
ATOM 709 C CA . ASP A 1 95 ? 11.559 -12.898 -20.034 1.00 93.88 95 ASP A CA 1
ATOM 710 C C . ASP A 1 95 ? 12.539 -11.768 -20.392 1.00 93.88 95 ASP A C 1
ATOM 712 O O . ASP A 1 95 ? 12.573 -11.300 -21.529 1.00 93.88 95 ASP A O 1
ATOM 716 N N . GLU A 1 96 ? 13.371 -11.346 -19.442 1.00 91.56 96 GLU A N 1
ATOM 717 C CA . GLU A 1 96 ? 14.438 -10.362 -19.671 1.00 91.56 96 GLU A CA 1
ATOM 718 C C . GLU A 1 96 ? 15.547 -10.880 -20.598 1.00 91.56 96 GLU A C 1
ATOM 720 O O . GLU A 1 96 ? 16.264 -10.083 -21.201 1.00 91.56 96 GLU A O 1
ATOM 725 N N . ALA A 1 97 ? 15.703 -12.202 -20.721 1.00 94.75 97 ALA A N 1
ATOM 726 C CA . ALA A 1 97 ? 16.663 -12.816 -21.635 1.00 94.75 97 ALA A CA 1
ATOM 727 C C . ALA A 1 97 ? 16.170 -12.872 -23.093 1.00 94.75 97 ALA A C 1
ATOM 729 O O . ALA A 1 97 ? 16.971 -13.127 -23.993 1.00 94.75 97 ALA A O 1
ATOM 730 N N . ASP A 1 98 ? 14.877 -12.643 -23.334 1.00 96.62 98 ASP A N 1
ATOM 731 C CA . ASP A 1 98 ? 14.296 -12.558 -24.674 1.00 96.62 98 ASP A CA 1
ATOM 732 C C . ASP A 1 98 ? 14.327 -11.100 -25.155 1.00 96.62 98 ASP A C 1
ATOM 734 O O . ASP A 1 98 ? 13.728 -10.211 -24.548 1.00 96.62 98 ASP A O 1
ATOM 738 N N . GLU A 1 99 ? 15.046 -10.829 -26.245 1.00 94.19 99 GLU A N 1
ATOM 739 C CA . GLU A 1 99 ? 15.207 -9.473 -26.777 1.00 94.19 99 GLU A CA 1
ATOM 740 C C . GLU A 1 99 ? 13.897 -8.881 -27.316 1.00 94.19 99 GLU A C 1
ATOM 742 O O . GLU A 1 99 ? 13.749 -7.648 -27.326 1.00 94.19 99 GLU A O 1
ATOM 747 N N . ASP A 1 100 ? 12.955 -9.740 -27.709 1.00 95.94 100 ASP A N 1
ATOM 748 C CA . ASP A 1 100 ? 11.652 -9.372 -28.262 1.00 95.94 100 ASP A CA 1
ATOM 749 C C . ASP A 1 100 ? 10.562 -9.254 -27.181 1.00 95.94 100 ASP A C 1
ATOM 751 O O . ASP A 1 100 ? 9.435 -8.844 -27.479 1.00 95.94 100 ASP A O 1
ATOM 755 N N . SER A 1 101 ? 10.885 -9.547 -25.914 1.00 97.44 101 SER A N 1
ATOM 756 C CA . SER A 1 101 ? 9.939 -9.419 -24.806 1.00 97.44 101 SER A CA 1
ATOM 757 C C . SER A 1 101 ? 9.578 -7.965 -24.497 1.00 97.44 101 SER A C 1
ATOM 759 O O . SER A 1 101 ? 10.324 -7.010 -24.759 1.00 97.44 101 SER A O 1
ATOM 761 N N . GLU A 1 102 ? 8.410 -7.786 -23.879 1.00 97.50 102 GLU A N 1
ATOM 762 C CA . GLU A 1 102 ? 7.925 -6.465 -23.493 1.00 97.50 102 GLU A CA 1
ATOM 763 C C . GLU A 1 102 ? 8.833 -5.820 -22.438 1.00 97.50 102 GLU A C 1
ATOM 765 O O . GLU A 1 102 ? 9.109 -4.620 -22.522 1.00 97.50 102 GLU A O 1
ATOM 770 N N . ILE A 1 103 ? 9.364 -6.599 -21.490 1.00 97.38 103 ILE A N 1
ATOM 771 C CA . ILE A 1 103 ? 10.308 -6.086 -20.495 1.00 97.38 103 ILE A CA 1
ATOM 772 C C . ILE A 1 103 ? 11.609 -5.609 -21.142 1.00 97.38 103 ILE A C 1
ATOM 774 O O . ILE A 1 103 ? 12.040 -4.488 -20.869 1.00 97.38 103 ILE A O 1
ATOM 778 N N . SER A 1 104 ? 12.179 -6.371 -22.080 1.00 97.44 104 SER A N 1
ATOM 779 C CA . SER A 1 104 ? 13.383 -5.971 -22.817 1.00 97.44 104 SER A CA 1
ATOM 780 C C . SER A 1 104 ? 13.153 -4.692 -23.622 1.00 97.44 104 SER A C 1
ATOM 782 O O . SER A 1 104 ? 13.992 -3.782 -23.619 1.00 97.44 104 SER A O 1
ATOM 784 N N . ARG A 1 105 ? 11.982 -4.566 -24.259 1.00 97.50 105 ARG A N 1
ATOM 785 C CA . ARG A 1 105 ? 11.574 -3.355 -24.985 1.00 97.50 105 ARG A CA 1
ATOM 786 C C . ARG A 1 105 ? 11.467 -2.140 -24.063 1.00 97.50 105 ARG A C 1
ATOM 788 O O . ARG A 1 105 ? 12.016 -1.086 -24.391 1.00 97.50 105 ARG A O 1
ATOM 795 N N . GLN A 1 106 ? 10.785 -2.269 -22.924 1.00 97.00 106 GLN A N 1
ATOM 796 C CA . GLN A 1 106 ? 10.625 -1.174 -21.962 1.00 97.00 106 GLN A CA 1
ATOM 797 C C . GLN A 1 106 ? 11.956 -0.769 -21.328 1.00 97.00 106 GLN A C 1
ATOM 799 O O . GLN A 1 106 ? 12.232 0.423 -21.196 1.00 97.00 106 GLN A O 1
ATOM 804 N N . VAL A 1 107 ? 12.809 -1.737 -20.985 1.00 96.81 107 VAL A N 1
ATOM 805 C CA . VAL A 1 107 ? 14.137 -1.472 -20.423 1.00 96.81 107 VAL A CA 1
ATOM 806 C C . VAL A 1 107 ? 15.009 -0.709 -21.419 1.00 96.81 107 VAL A C 1
ATOM 808 O O . VAL A 1 107 ? 15.635 0.274 -21.025 1.00 96.81 107 VAL A O 1
ATOM 811 N N . ARG A 1 108 ? 15.040 -1.102 -22.703 1.00 96.88 108 ARG A N 1
ATOM 812 C CA . ARG A 1 108 ? 15.760 -0.340 -23.745 1.00 96.88 108 ARG A CA 1
ATOM 813 C C . ARG A 1 108 ? 15.249 1.093 -23.836 1.00 96.88 108 ARG A C 1
ATOM 815 O O . ARG A 1 108 ? 16.038 2.026 -23.741 1.00 96.88 108 ARG A O 1
ATOM 822 N N . TYR A 1 109 ? 13.931 1.259 -23.934 1.00 97.12 109 TYR A N 1
ATOM 823 C CA . TYR A 1 109 ? 13.313 2.579 -23.999 1.00 97.12 109 TYR A CA 1
ATOM 824 C C . TYR A 1 109 ? 13.722 3.464 -22.814 1.00 97.12 109 TYR A C 1
ATOM 826 O O . TYR A 1 109 ? 14.193 4.581 -23.016 1.00 97.12 109 TYR A O 1
ATOM 834 N N . TRP A 1 110 ? 13.595 2.972 -21.578 1.00 97.50 110 TRP A N 1
ATOM 835 C CA . TRP A 1 110 ? 13.925 3.768 -20.395 1.00 97.50 110 TRP A CA 1
ATOM 836 C C . TRP A 1 110 ? 15.422 4.030 -20.245 1.00 97.50 110 TRP A C 1
ATOM 838 O O . TRP A 1 110 ? 15.790 5.112 -19.795 1.00 97.50 110 TRP A O 1
ATOM 848 N N . ARG A 1 111 ? 16.292 3.102 -20.665 1.00 96.62 111 ARG A N 1
ATOM 849 C CA . ARG A 1 111 ? 17.740 3.356 -20.726 1.00 96.62 111 ARG A CA 1
ATOM 850 C C . ARG A 1 111 ? 18.061 4.529 -21.645 1.00 96.62 111 ARG A C 1
ATOM 852 O O . ARG A 1 111 ? 18.832 5.395 -21.245 1.00 96.62 111 ARG A O 1
ATOM 859 N N . ASP A 1 112 ? 17.436 4.582 -22.816 1.00 97.62 112 ASP A N 1
ATOM 860 C CA . ASP A 1 112 ? 17.648 5.669 -23.772 1.00 97.62 112 ASP A CA 1
ATOM 861 C C . ASP A 1 112 ? 17.060 6.994 -23.264 1.00 97.62 112 ASP A C 1
ATOM 863 O O . ASP A 1 112 ? 17.714 8.031 -23.349 1.00 97.62 112 ASP A O 1
ATOM 867 N N . GLN A 1 113 ? 15.852 6.976 -22.685 1.00 97.94 113 GLN A N 1
ATOM 868 C CA . GLN A 1 113 ? 15.207 8.189 -22.157 1.00 97.94 113 GLN A CA 1
ATOM 869 C C . GLN A 1 113 ? 15.939 8.794 -20.955 1.00 97.94 113 GLN A C 1
ATOM 871 O O . GLN A 1 113 ? 15.939 10.010 -20.779 1.00 97.94 113 GLN A O 1
ATOM 876 N N . LEU A 1 114 ? 16.534 7.953 -20.109 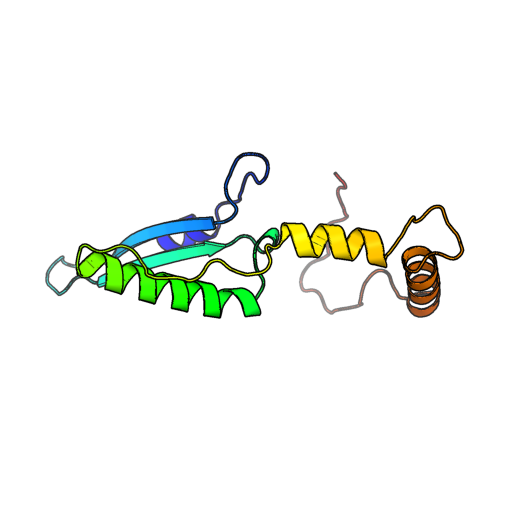1.00 96.31 114 LEU A N 1
ATOM 877 C CA . LEU A 1 114 ? 17.235 8.380 -18.897 1.00 96.31 114 LEU A CA 1
ATOM 878 C C . LEU A 1 114 ? 18.745 8.564 -19.132 1.00 96.31 114 LEU A C 1
ATOM 880 O O . LEU A 1 114 ? 19.484 8.881 -18.195 1.00 96.31 114 LEU A O 1
ATOM 884 N N . ALA A 1 115 ? 19.219 8.374 -20.368 1.00 96.38 115 ALA A N 1
ATOM 885 C CA . ALA A 1 115 ? 20.625 8.501 -20.714 1.00 96.38 115 ALA A CA 1
ATOM 886 C C . ALA A 1 115 ? 21.136 9.925 -20.447 1.00 96.38 115 ALA A C 1
ATOM 888 O O . ALA A 1 115 ? 20.552 10.919 -20.875 1.00 96.38 115 ALA A O 1
ATOM 889 N N . GLY A 1 116 ? 22.266 10.022 -19.746 1.00 93.50 116 GLY A N 1
ATOM 890 C CA . GLY A 1 116 ? 22.915 11.301 -19.454 1.00 93.50 116 GLY A CA 1
ATOM 891 C C . GLY A 1 116 ? 22.246 12.130 -18.354 1.00 93.50 116 GLY A C 1
ATOM 892 O O . GLY A 1 116 ? 22.693 13.252 -18.109 1.00 93.50 116 GLY A O 1
ATOM 893 N N . LEU A 1 117 ? 21.221 11.606 -17.668 1.00 93.50 117 LEU A N 1
ATOM 894 C CA . LEU A 1 117 ? 20.695 12.260 -16.473 1.00 93.50 117 LEU A CA 1
ATOM 895 C C . LEU A 1 117 ? 21.766 12.322 -15.375 1.00 93.50 117 LEU A C 1
ATOM 897 O O . LEU A 1 117 ? 22.538 11.372 -15.199 1.00 93.50 117 LEU A O 1
ATOM 901 N N . PRO A 1 118 ? 21.826 13.428 -14.615 1.00 90.19 118 PRO A N 1
ATOM 902 C CA . PRO A 1 118 ? 22.734 13.512 -13.489 1.00 90.19 118 PRO A CA 1
ATOM 903 C C . PRO A 1 118 ? 22.317 12.498 -12.419 1.00 90.19 118 PRO A C 1
ATOM 905 O O . PRO A 1 118 ? 21.130 12.315 -12.151 1.00 90.19 118 PRO A O 1
ATOM 908 N N . ALA A 1 119 ? 23.303 11.878 -11.770 1.00 86.44 119 ALA A N 1
ATOM 909 C CA . ALA A 1 119 ? 23.050 10.969 -10.652 1.00 86.44 119 ALA A CA 1
ATOM 910 C C . ALA A 1 119 ? 22.357 11.679 -9.474 1.00 86.44 119 ALA A C 1
ATOM 912 O O . ALA A 1 119 ? 21.615 11.054 -8.720 1.00 86.44 119 ALA A O 1
ATOM 913 N N . GLU A 1 120 ? 22.586 12.988 -9.327 1.00 86.38 120 GLU A N 1
ATOM 914 C CA . GLU A 1 120 ? 22.016 13.807 -8.264 1.00 86.38 120 GLU A CA 1
ATOM 915 C C . GLU A 1 120 ? 21.566 15.167 -8.801 1.00 86.38 120 GLU A C 1
ATOM 917 O O . GLU A 1 120 ? 22.236 15.794 -9.625 1.00 86.38 120 GLU A O 1
ATOM 922 N N . LEU A 1 121 ? 20.430 15.651 -8.299 1.00 87.94 121 LEU A N 1
ATOM 923 C CA . LEU A 1 121 ? 19.991 17.018 -8.551 1.00 87.94 121 LEU A CA 1
ATOM 924 C C . LEU A 1 121 ? 20.803 17.984 -7.670 1.00 87.94 121 LEU A C 1
ATOM 926 O O . LEU A 1 121 ? 20.917 17.741 -6.466 1.00 87.94 121 LEU A O 1
ATOM 930 N N . PRO A 1 122 ? 21.322 19.100 -8.217 1.00 85.25 122 PRO A N 1
ATOM 931 C CA . PRO A 1 122 ? 22.091 20.087 -7.463 1.00 85.25 122 PRO A CA 1
ATOM 932 C C . PRO A 1 122 ? 21.154 20.973 -6.633 1.00 85.25 122 PRO A C 1
ATOM 934 O O . PRO A 1 122 ? 20.927 22.145 -6.932 1.00 85.25 122 PRO A O 1
ATOM 937 N N . LEU A 1 123 ? 20.555 20.385 -5.602 1.00 89.19 123 LEU A N 1
ATOM 938 C CA . LEU A 1 123 ? 19.690 21.096 -4.672 1.00 89.19 123 LEU A CA 1
ATOM 939 C C . LEU A 1 123 ? 20.538 21.836 -3.624 1.00 89.19 123 LEU A C 1
ATOM 941 O O . LEU A 1 123 ? 21.605 21.348 -3.243 1.00 89.19 123 LEU A O 1
ATOM 945 N N . PRO A 1 124 ? 20.080 22.997 -3.125 1.00 90.75 124 PRO A N 1
ATOM 946 C CA . PRO A 1 124 ? 20.742 23.703 -2.034 1.00 90.75 124 PRO A CA 1
ATOM 947 C C . PRO A 1 124 ? 20.504 22.950 -0.717 1.00 90.75 124 PRO A C 1
ATOM 949 O O . PRO A 1 124 ? 19.586 23.259 0.037 1.00 90.75 124 PRO A O 1
ATOM 952 N N . LEU A 1 125 ? 21.295 21.904 -0.475 1.00 89.50 125 LEU A N 1
ATOM 953 C CA . LEU A 1 125 ? 21.171 21.073 0.718 1.00 89.50 125 LEU A CA 1
ATOM 954 C C . LEU A 1 125 ? 21.800 21.767 1.932 1.00 89.50 125 LEU A C 1
ATOM 956 O O . LEU A 1 125 ? 22.955 22.184 1.889 1.00 89.50 125 LEU A O 1
ATOM 960 N N . ASP A 1 126 ? 21.078 21.787 3.054 1.00 92.62 126 ASP A N 1
ATOM 961 C CA . ASP A 1 126 ? 21.586 22.312 4.332 1.00 92.62 126 ASP A CA 1
ATOM 962 C C . ASP A 1 126 ? 22.725 21.463 4.925 1.00 92.62 126 ASP A C 1
ATOM 964 O O . ASP A 1 126 ? 23.463 21.905 5.808 1.00 92.62 126 ASP A O 1
ATOM 968 N N . ARG A 1 127 ? 22.851 20.203 4.488 1.00 86.69 127 ARG A N 1
ATOM 969 C CA . ARG A 1 127 ? 23.885 19.260 4.933 1.00 86.69 127 ARG A CA 1
ATOM 970 C C . ARG A 1 127 ? 24.393 18.431 3.756 1.00 86.69 127 ARG A C 1
ATOM 972 O O . ARG A 1 127 ? 23.587 18.060 2.902 1.00 86.69 127 ARG A O 1
ATOM 979 N N . PRO A 1 128 ? 25.691 18.076 3.731 1.00 83.56 128 PRO A N 1
ATOM 980 C CA . PRO A 1 128 ? 26.213 17.181 2.711 1.00 83.56 128 PRO A CA 1
ATOM 981 C C . PRO A 1 128 ? 25.513 15.824 2.808 1.00 83.56 128 PRO A C 1
ATOM 983 O O . PRO A 1 128 ? 25.304 15.290 3.905 1.00 83.56 128 PRO A O 1
ATOM 986 N N . ARG A 1 129 ? 25.166 15.255 1.652 1.00 78.56 129 ARG A N 1
ATOM 987 C CA . ARG A 1 129 ? 24.680 13.879 1.561 1.00 78.56 129 ARG A CA 1
ATOM 988 C C . ARG A 1 129 ? 25.786 12.953 2.077 1.00 78.56 129 ARG A C 1
ATOM 990 O O . ARG A 1 129 ? 26.942 13.083 1.678 1.00 78.56 129 ARG A O 1
ATOM 997 N N . ARG A 1 130 ? 25.456 12.052 3.010 1.00 78.25 130 ARG A N 1
ATOM 998 C CA . ARG A 1 130 ? 26.421 11.031 3.442 1.00 78.25 130 ARG A CA 1
ATOM 999 C C . ARG A 1 130 ? 26.715 10.119 2.244 1.00 78.25 130 ARG A C 1
ATOM 1001 O O . ARG A 1 130 ? 25.757 9.770 1.553 1.00 78.25 130 ARG A O 1
ATOM 1008 N N . PRO A 1 131 ? 27.986 9.762 1.986 1.00 69.44 131 PRO A N 1
ATOM 1009 C CA . PRO A 1 131 ? 28.306 8.817 0.927 1.00 69.44 131 PRO A CA 1
ATOM 1010 C C . PRO A 1 131 ? 27.554 7.513 1.179 1.00 69.44 131 PRO A C 1
ATOM 1012 O O . PRO A 1 131 ? 27.365 7.119 2.333 1.00 69.44 131 PRO A O 1
ATOM 1015 N N . ASP A 1 132 ? 27.110 6.889 0.095 1.00 65.38 132 ASP A N 1
ATOM 1016 C CA . ASP A 1 132 ? 26.430 5.603 0.132 1.00 65.38 132 ASP A CA 1
ATOM 1017 C C . ASP A 1 132 ? 27.376 4.556 0.731 1.00 65.38 132 ASP A C 1
ATOM 1019 O O . ASP A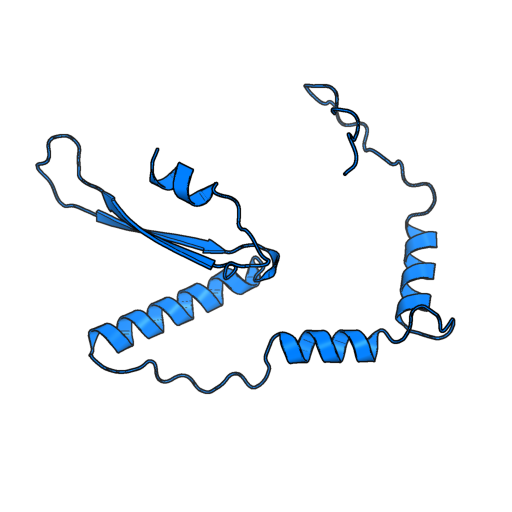 1 132 ? 28.329 4.102 0.096 1.00 65.38 132 ASP A O 1
ATOM 1023 N N . THR A 1 133 ? 27.176 4.228 2.005 1.00 49.16 133 THR A N 1
ATOM 1024 C CA . THR A 1 133 ? 27.799 3.064 2.630 1.00 49.16 133 THR A CA 1
ATOM 1025 C C . THR A 1 133 ? 26.955 1.868 2.221 1.00 49.16 133 THR A C 1
ATOM 1027 O O . THR A 1 133 ? 26.104 1.434 2.996 1.00 49.16 133 THR A O 1
ATOM 1030 N N . GLY A 1 134 ? 27.126 1.432 0.973 1.00 46.31 134 GLY A N 1
ATOM 1031 C CA . GLY A 1 134 ? 26.344 0.353 0.380 1.00 46.31 134 GLY A CA 1
ATOM 1032 C C . GLY A 1 134 ? 26.250 -0.871 1.296 1.00 46.31 134 GLY A C 1
ATOM 1033 O O . GLY A 1 134 ? 27.211 -1.214 1.995 1.00 46.31 134 GLY A O 1
ATOM 1034 N N . HIS A 1 135 ? 25.068 -1.485 1.302 1.00 38.22 135 HIS A N 1
ATOM 1035 C CA . HIS A 1 135 ? 24.824 -2.821 1.843 1.00 38.22 135 HIS A CA 1
ATOM 1036 C C . HIS A 1 135 ? 25.250 -3.899 0.849 1.00 38.22 135 HIS A C 1
ATOM 1038 O O . HIS A 1 135 ? 25.058 -3.682 -0.369 1.00 38.22 135 HIS A O 1
#

Secondary structure (DSSP, 8-state):
-HHHHHHT----TTTS-SEEEEEEEE--TTS-S--EEEEEEEE-TTS--TTTHHHHHHHHHHHHHHHHTTS---PPPPS--HHHHHHHHHHHH--TT-TTSHHHHHHHHHHHHTTT--SS-----SSPPPP----